Protein AF-A0A7S4STF7-F1 (afdb_monomer_lite)

InterPro domains:
  IPR000509 Large ribosomal subunit protein eL36 [PF01158] (46-119)
  IPR000509 Large ribosomal subunit protein eL36 [PS01190] (93-103)
  IPR000509 Large ribosomal subunit protein eL36 [PTHR10114] (26-119)
  IPR038097 Large ribosomal subunit protein eL36 domain superfamily [G3DSA:1.10.10.1760] (23-119)

Radius of gyration: 32.72 Å; chains: 1; bounding box: 80×78×59 Å

Sequence (119 aa):
LKPFWLRRCPAHGPPVVPSRWRRRRSSAEMVVGKMPKAKAPKPESTGLAAGLNKGFIVTRRELPTKPSHRKGKLSARTKLIREVVREVAGFAPYERRMIELLKIGSAATFKRALKLAKK

Organism: NCBI:txid311494

pLDDT: mean 74.7, std 19.87, range [35.38, 96.06]

Structure (mmCIF, N/CA/C/O backbone):
data_AF-A0A7S4STF7-F1
#
_entry.id   AF-A0A7S4STF7-F1
#
loop_
_atom_site.group_PDB
_atom_site.id
_atom_site.type_symbol
_atom_site.label_atom_id
_atom_site.label_alt_id
_atom_site.label_comp_id
_atom_site.label_asym_id
_atom_site.label_entity_id
_atom_site.label_seq_id
_atom_site.pdbx_PDB_ins_code
_atom_site.Cartn_x
_atom_site.Cartn_y
_atom_site.Cartn_z
_atom_site.occupancy
_atom_site.B_iso_or_equiv
_atom_site.auth_seq_id
_atom_site.auth_comp_id
_atom_site.auth_asym_id
_atom_site.auth_atom_id
_atom_site.pdbx_PDB_model_num
ATOM 1 N N . LEU A 1 1 ? -60.073 -58.073 41.178 1.00 43.62 1 LEU A N 1
ATOM 2 C CA . LEU A 1 1 ? -59.409 -59.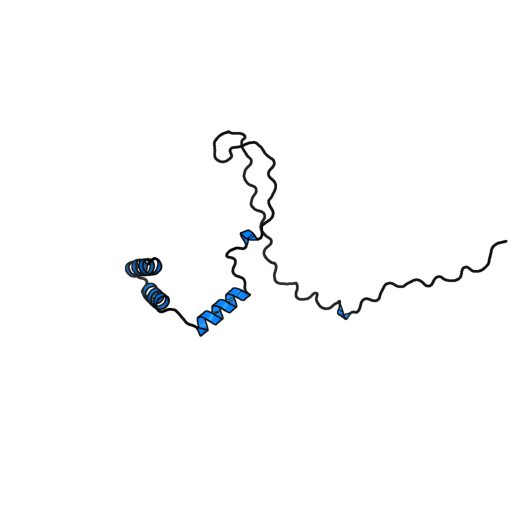034 40.267 1.00 43.62 1 LEU A CA 1
ATOM 3 C C . LEU A 1 1 ? -58.465 -58.255 39.345 1.00 43.62 1 LEU A C 1
ATOM 5 O O . LEU A 1 1 ? -58.900 -57.256 38.791 1.00 43.62 1 LEU A O 1
ATOM 9 N N . LYS A 1 2 ? -57.183 -58.638 39.244 1.00 46.53 2 LYS A N 1
ATOM 10 C CA . LYS A 1 2 ? -56.166 -57.974 38.397 1.00 46.53 2 LYS A CA 1
ATOM 11 C C . LYS A 1 2 ? -56.272 -58.477 36.939 1.00 46.53 2 LYS A C 1
ATOM 13 O O . LYS A 1 2 ? -56.285 -59.695 36.777 1.00 46.53 2 LYS A O 1
ATOM 18 N N . PRO A 1 3 ? -56.280 -57.622 35.898 1.00 42.88 3 PRO A N 1
ATOM 19 C CA . PRO A 1 3 ? -56.057 -58.059 34.514 1.00 42.88 3 PRO A CA 1
ATOM 20 C C . PRO A 1 3 ? -54.536 -58.174 34.270 1.00 42.88 3 PRO A C 1
ATOM 22 O O . PRO A 1 3 ? -53.771 -57.307 34.681 1.00 42.88 3 PRO A O 1
ATOM 25 N N . PHE A 1 4 ? -53.993 -59.336 33.894 1.00 45.03 4 PHE A N 1
ATOM 26 C CA . PHE A 1 4 ? -53.925 -59.928 32.546 1.00 45.03 4 PHE A CA 1
ATOM 27 C C . PHE A 1 4 ? -53.274 -58.977 31.521 1.00 45.03 4 PHE A C 1
ATOM 29 O O . PHE A 1 4 ? -53.887 -58.023 31.061 1.00 45.03 4 PHE A O 1
ATOM 36 N N . TRP A 1 5 ? -52.021 -59.291 31.173 1.00 43.66 5 TRP A N 1
ATOM 37 C CA . TRP A 1 5 ? -51.200 -58.714 30.097 1.00 43.66 5 TRP A CA 1
ATOM 38 C C . TRP A 1 5 ? -50.555 -57.342 30.312 1.00 43.66 5 TRP A C 1
ATOM 40 O O . TRP A 1 5 ? -50.770 -56.380 29.581 1.00 43.66 5 TRP A O 1
ATOM 50 N N . LEU A 1 6 ? -49.523 -57.361 31.153 1.00 50.81 6 LEU A N 1
ATOM 51 C CA . LEU A 1 6 ? -48.222 -56.847 30.724 1.00 50.81 6 LEU A CA 1
ATOM 52 C C . LEU A 1 6 ? -47.842 -57.511 29.377 1.00 50.81 6 LEU A C 1
ATOM 54 O O . LEU A 1 6 ? -47.388 -58.655 29.343 1.00 50.81 6 LEU A O 1
ATOM 58 N N . ARG A 1 7 ? -48.038 -56.816 28.252 1.00 43.84 7 ARG A N 1
ATOM 59 C CA . ARG A 1 7 ? -47.413 -57.162 26.966 1.00 43.84 7 ARG A CA 1
ATOM 60 C C . ARG A 1 7 ? -46.954 -55.896 26.239 1.00 43.84 7 ARG A C 1
ATOM 62 O O . ARG A 1 7 ? -47.689 -55.277 25.489 1.00 43.84 7 ARG A O 1
ATOM 69 N N . ARG A 1 8 ? -45.669 -55.601 26.452 1.00 43.03 8 ARG A N 1
ATOM 70 C CA . ARG A 1 8 ? -44.697 -55.268 25.400 1.00 43.03 8 ARG A CA 1
ATOM 71 C C . ARG A 1 8 ? -45.020 -54.031 24.544 1.00 43.03 8 ARG A C 1
ATOM 73 O O . ARG A 1 8 ? -45.353 -54.146 23.372 1.00 43.03 8 ARG A O 1
ATOM 80 N N . CYS A 1 9 ? -44.766 -52.845 25.097 1.00 42.97 9 CYS A N 1
ATOM 81 C CA . CYS A 1 9 ? -44.413 -51.691 24.270 1.00 42.97 9 CYS A CA 1
ATOM 82 C C . CYS A 1 9 ? -43.103 -52.013 23.522 1.00 42.97 9 CYS A C 1
ATOM 84 O O . CYS A 1 9 ? -42.105 -52.321 24.184 1.00 42.97 9 CYS A O 1
ATOM 86 N N . PRO A 1 10 ? -43.057 -51.981 22.180 1.00 45.94 10 PRO A N 1
ATOM 87 C CA . PRO A 1 10 ? -41.794 -52.048 21.468 1.00 45.94 10 PRO A CA 1
ATOM 88 C C . PRO A 1 10 ? -41.038 -50.743 21.721 1.00 45.94 10 PRO A C 1
ATOM 90 O O . PRO A 1 10 ? -41.508 -49.652 21.405 1.00 45.94 10 PRO A O 1
ATOM 93 N N . ALA A 1 11 ? -39.867 -50.870 22.339 1.00 50.00 11 ALA A N 1
ATOM 94 C CA . ALA A 1 11 ? -38.913 -49.789 22.482 1.00 50.00 11 ALA A CA 1
ATOM 95 C C . ALA A 1 11 ? -38.609 -49.194 21.098 1.00 50.00 11 ALA A C 1
ATOM 97 O O . ALA A 1 11 ? -38.078 -49.878 20.221 1.00 50.00 11 ALA A O 1
ATOM 98 N N . HIS A 1 12 ? -38.936 -47.918 20.906 1.00 51.97 12 HIS A N 1
ATOM 99 C CA . HIS A 1 12 ? -38.384 -47.131 19.814 1.00 51.97 12 HIS A CA 1
ATOM 100 C C . HIS A 1 12 ? -36.866 -47.058 20.019 1.00 51.97 12 HIS A C 1
ATOM 102 O O . HIS A 1 12 ? -36.383 -46.378 20.924 1.00 51.97 12 HIS A O 1
ATOM 108 N N . GLY A 1 13 ? -36.113 -47.814 19.220 1.00 53.94 13 GLY A N 1
ATOM 109 C CA . GLY A 1 13 ? -34.658 -47.709 19.173 1.00 53.94 13 GLY A CA 1
ATOM 110 C C . GLY A 1 13 ? -34.220 -46.317 18.693 1.00 53.94 13 GLY A C 1
ATOM 111 O O . GLY A 1 13 ? -34.963 -45.661 17.957 1.00 53.94 13 GLY A O 1
ATOM 112 N N . PRO A 1 14 ? -33.028 -45.839 19.094 1.00 58.94 14 PRO A N 1
ATOM 113 C CA . PRO A 1 14 ? -32.507 -44.561 18.621 1.00 58.94 14 PRO A CA 1
ATOM 114 C C . PRO A 1 14 ? -32.297 -44.597 17.096 1.00 58.94 14 PRO A C 1
ATOM 116 O O . PRO A 1 14 ? -31.912 -45.639 16.556 1.00 58.94 14 PRO A O 1
ATOM 119 N N . PRO A 1 15 ? -32.522 -43.480 16.379 1.00 56.47 15 PRO A N 1
ATOM 120 C CA . PRO A 1 15 ? -32.377 -43.449 14.931 1.00 56.47 15 PRO A CA 1
ATOM 121 C C . PRO A 1 15 ? -30.934 -43.771 14.521 1.00 56.47 15 PRO A C 1
ATOM 123 O O . PRO A 1 15 ? -29.975 -43.146 14.981 1.00 56.47 15 PRO A O 1
ATOM 126 N N . VAL A 1 16 ? -30.782 -44.744 13.622 1.00 60.88 16 VAL A N 1
ATOM 127 C CA . VAL A 1 16 ? -29.500 -45.102 13.008 1.00 60.88 16 VAL A CA 1
ATOM 128 C C . VAL A 1 16 ? -29.091 -43.971 12.064 1.00 60.88 16 VAL A C 1
ATOM 130 O O . VAL A 1 16 ? -29.643 -43.803 10.979 1.00 60.88 16 VAL A O 1
ATOM 133 N N . VAL A 1 17 ? -28.128 -43.158 12.497 1.00 56.28 17 VAL A N 1
ATOM 134 C CA . VAL A 1 17 ? -27.582 -42.052 11.700 1.00 56.28 17 VAL A CA 1
ATOM 135 C C . VAL A 1 17 ? -26.743 -42.630 10.547 1.00 56.28 17 VAL A C 1
ATOM 137 O O . VAL A 1 17 ? -25.824 -43.410 10.816 1.00 56.28 17 VAL A O 1
ATOM 140 N N . PRO A 1 18 ? -26.980 -42.258 9.273 1.00 46.06 18 PRO A N 1
ATOM 141 C CA . PRO A 1 18 ? -26.192 -42.765 8.154 1.00 46.06 18 PRO A CA 1
ATOM 142 C C . PRO A 1 18 ? -24.705 -42.423 8.315 1.00 46.06 18 PRO A C 1
ATOM 144 O O . PRO A 1 18 ? -24.333 -41.260 8.491 1.00 46.06 18 PRO A O 1
ATOM 147 N N . SER A 1 19 ? -23.829 -43.420 8.166 1.00 49.84 19 SER A N 1
ATOM 148 C CA . SER A 1 19 ? -22.361 -43.280 8.206 1.00 49.84 19 SER A CA 1
ATOM 149 C C . SER A 1 19 ? -21.802 -42.282 7.175 1.00 49.84 19 SER A C 1
ATOM 151 O O . SER A 1 19 ? -20.673 -41.810 7.312 1.00 49.84 19 SER A O 1
ATOM 153 N N . ARG A 1 20 ? -22.618 -41.859 6.200 1.00 48.84 20 ARG A N 1
ATOM 154 C CA . ARG A 1 20 ? -22.319 -40.783 5.242 1.00 48.84 20 ARG A CA 1
ATOM 155 C C . ARG A 1 20 ? -22.191 -39.393 5.882 1.00 48.84 20 ARG A C 1
ATOM 157 O O . ARG A 1 20 ? -21.530 -38.527 5.318 1.00 48.84 20 ARG A O 1
ATOM 164 N N . TRP A 1 21 ? -22.739 -39.186 7.079 1.00 44.62 21 TRP A N 1
ATOM 165 C CA . TRP A 1 21 ? -22.559 -37.951 7.856 1.00 44.62 21 TRP A CA 1
ATOM 166 C C . TRP A 1 21 ? -21.314 -37.974 8.760 1.00 44.62 21 TRP A C 1
ATOM 168 O O . TRP A 1 21 ? -20.983 -36.981 9.405 1.00 44.62 21 TRP A O 1
ATOM 178 N N . ARG A 1 22 ? -20.555 -39.079 8.751 1.00 49.34 22 ARG A N 1
ATOM 179 C CA . ARG A 1 22 ? -19.301 -39.266 9.501 1.00 49.34 22 ARG A CA 1
ATOM 180 C C . ARG A 1 22 ? -18.056 -39.110 8.615 1.00 49.34 22 ARG A C 1
ATOM 182 O O . ARG A 1 22 ? -17.017 -39.700 8.887 1.00 49.34 22 ARG A O 1
ATOM 189 N N . ARG A 1 23 ? -18.126 -38.321 7.537 1.00 50.34 23 ARG A N 1
ATOM 190 C CA . ARG A 1 23 ? -16.937 -37.982 6.732 1.00 50.34 23 ARG A CA 1
ATOM 191 C C . ARG A 1 23 ? -17.039 -36.608 6.066 1.00 50.34 23 ARG A C 1
ATOM 193 O O . ARG A 1 23 ? -16.949 -36.465 4.856 1.00 50.34 23 ARG A O 1
ATOM 200 N N . ARG A 1 24 ? -17.187 -35.568 6.888 1.00 45.06 24 ARG A N 1
ATOM 201 C CA . ARG A 1 24 ? -16.707 -34.214 6.547 1.00 45.06 24 ARG A CA 1
ATOM 202 C C . ARG A 1 24 ? -16.220 -33.464 7.786 1.00 45.06 24 ARG A C 1
ATOM 204 O O . ARG A 1 24 ? -16.469 -32.281 7.964 1.00 45.06 24 ARG A O 1
ATOM 211 N N . ARG A 1 25 ? -15.521 -34.195 8.658 1.00 47.34 25 ARG A N 1
ATOM 212 C CA . ARG A 1 25 ? -14.785 -33.672 9.819 1.00 47.34 25 ARG A CA 1
ATOM 213 C C . ARG A 1 25 ? -13.271 -33.876 9.634 1.00 47.34 25 ARG A C 1
ATOM 215 O O . ARG A 1 25 ? -12.582 -34.230 10.571 1.00 47.34 25 ARG A O 1
ATOM 222 N N . SER A 1 26 ? -12.780 -33.669 8.411 1.00 40.34 26 SER A N 1
ATOM 223 C CA . SER A 1 26 ? -11.345 -33.597 8.077 1.00 40.34 26 SER A CA 1
ATOM 224 C C . SER A 1 26 ? -11.144 -32.615 6.925 1.00 40.34 26 SER A C 1
ATOM 226 O O . SER A 1 26 ? -10.733 -32.981 5.837 1.00 40.34 26 SER A O 1
ATOM 228 N N . SER A 1 27 ? -11.586 -31.376 7.127 1.00 38.28 27 SER A N 1
ATOM 229 C CA . SER A 1 27 ? -11.070 -30.193 6.415 1.00 38.28 27 SER A CA 1
ATOM 230 C C . SER A 1 27 ? -11.519 -28.900 7.113 1.00 38.28 27 SER A C 1
ATOM 232 O O . SER A 1 27 ? -11.642 -27.852 6.490 1.00 38.28 27 SER A O 1
ATOM 234 N N . ALA A 1 28 ? -11.861 -28.994 8.403 1.00 35.38 28 ALA A N 1
ATOM 235 C CA . ALA A 1 28 ? -12.069 -27.845 9.282 1.00 35.38 28 ALA A CA 1
ATOM 236 C C . ALA A 1 28 ? -10.799 -27.539 10.098 1.00 35.38 28 ALA A C 1
ATOM 238 O O . ALA A 1 28 ? -10.748 -26.545 10.816 1.00 35.38 28 ALA A O 1
ATOM 239 N N . GLU A 1 29 ? -9.763 -28.372 9.960 1.00 38.44 29 GLU A N 1
ATOM 240 C CA . GLU A 1 29 ? -8.413 -28.050 10.395 1.00 38.44 29 GLU A CA 1
ATOM 241 C C . GLU A 1 29 ? -7.723 -27.253 9.286 1.00 38.44 29 GLU A C 1
ATOM 243 O O . GLU A 1 29 ? -7.763 -27.632 8.119 1.00 38.44 29 GLU A O 1
ATOM 248 N N . MET A 1 30 ? -7.103 -26.140 9.677 1.00 35.97 30 MET A N 1
ATOM 249 C CA . MET A 1 30 ? -6.358 -25.191 8.840 1.00 35.97 30 MET A CA 1
ATOM 250 C C . MET A 1 30 ? -7.166 -24.143 8.063 1.00 35.97 30 MET A C 1
ATOM 252 O O . MET A 1 30 ? -6.944 -23.929 6.883 1.00 35.97 30 MET A O 1
ATOM 256 N N . VAL A 1 31 ? -7.983 -23.356 8.765 1.00 42.66 31 VAL A N 1
ATOM 257 C CA . VAL A 1 31 ? -7.728 -21.903 8.851 1.00 42.66 31 VAL A CA 1
ATOM 258 C C . VAL A 1 31 ? -8.180 -21.475 10.243 1.00 42.66 31 VAL A C 1
ATOM 260 O O . VAL A 1 31 ? -9.333 -21.096 10.442 1.00 42.66 31 VAL A O 1
ATOM 263 N N . VAL A 1 32 ? -7.273 -21.517 11.225 1.00 41.16 32 VAL A N 1
ATOM 264 C CA . VAL A 1 32 ? -7.445 -20.734 12.455 1.00 41.16 32 VAL A CA 1
ATOM 265 C C . VAL A 1 32 ? -7.412 -19.274 12.015 1.00 41.16 32 VAL A C 1
ATOM 267 O O . VAL A 1 32 ? -6.365 -18.635 11.904 1.00 41.16 32 VAL A O 1
ATOM 270 N N . GLY A 1 33 ? -8.583 -18.758 11.649 1.00 43.09 33 GLY A N 1
ATOM 271 C CA . GLY A 1 33 ? -8.801 -17.349 11.426 1.00 43.09 33 GLY A CA 1
ATOM 272 C C . GLY A 1 33 ? -8.488 -16.672 12.742 1.00 43.09 33 GLY A C 1
ATOM 273 O O . GLY A 1 33 ? -9.304 -16.733 13.652 1.00 43.09 33 GLY A O 1
ATOM 274 N N . LYS A 1 34 ? -7.276 -16.108 12.832 1.00 46.50 34 LYS A N 1
ATOM 275 C CA . LYS A 1 34 ? -6.744 -15.318 13.946 1.00 46.50 34 LYS A CA 1
ATOM 276 C C . LYS A 1 34 ? -7.904 -14.674 14.699 1.00 46.50 34 LYS A C 1
ATOM 278 O O . LYS A 1 34 ? -8.537 -13.763 14.153 1.00 46.50 34 LYS A O 1
ATOM 283 N N . MET A 1 35 ? -8.223 -15.225 15.877 1.00 42.81 35 MET A N 1
ATOM 284 C CA . MET A 1 35 ? -9.307 -14.713 16.708 1.00 42.81 35 MET A CA 1
ATOM 285 C C . MET A 1 35 ? -9.096 -13.206 16.835 1.00 42.81 35 MET A C 1
ATOM 287 O O . MET A 1 35 ? -7.947 -12.764 16.983 1.00 42.81 35 MET A O 1
ATOM 291 N N . PRO A 1 36 ? -10.154 -12.400 16.686 1.00 57.22 36 PRO A N 1
ATOM 292 C CA . PRO A 1 36 ? -10.020 -10.977 16.895 1.00 57.22 36 PRO A CA 1
ATOM 293 C C . PRO A 1 36 ? -9.439 -10.754 18.290 1.00 57.22 36 PRO A C 1
ATOM 295 O O . PRO A 1 36 ? -10.082 -11.090 19.281 1.00 57.22 36 PRO A O 1
ATOM 298 N N . LYS A 1 37 ? -8.206 -10.236 18.370 1.00 53.50 37 LYS A N 1
ATOM 299 C CA . LYS A 1 37 ? -7.630 -9.847 19.656 1.00 53.50 37 LYS A CA 1
ATOM 300 C C . LYS A 1 37 ? -8.589 -8.841 20.284 1.00 53.50 37 LYS A C 1
ATOM 302 O O . LYS A 1 37 ? -8.897 -7.825 19.650 1.00 53.50 37 LYS A O 1
ATOM 307 N N . ALA A 1 38 ? -9.066 -9.140 21.492 1.00 57.06 38 ALA A N 1
ATOM 308 C CA . ALA A 1 38 ? -9.730 -8.150 22.322 1.00 57.06 38 ALA A CA 1
ATOM 309 C C . ALA A 1 38 ? -8.816 -6.917 22.375 1.00 57.06 38 ALA A C 1
ATOM 311 O O . ALA A 1 38 ? -7.593 -7.040 22.504 1.00 57.06 38 ALA A O 1
ATOM 312 N N . LYS A 1 39 ? -9.382 -5.729 22.142 1.00 62.97 39 LYS A N 1
ATOM 313 C CA . LYS A 1 39 ? -8.613 -4.488 22.287 1.00 62.97 39 LYS A CA 1
ATOM 314 C C . LYS A 1 39 ? -8.077 -4.447 23.717 1.00 62.97 39 LYS A C 1
ATOM 316 O O . LYS A 1 39 ? -8.846 -4.718 24.632 1.00 62.97 39 LYS A O 1
ATOM 321 N N . ALA A 1 40 ? -6.801 -4.089 23.882 1.00 67.94 40 ALA A N 1
ATOM 322 C CA . ALA A 1 40 ? -6.216 -3.876 25.202 1.00 67.94 40 ALA A CA 1
ATOM 323 C C . ALA A 1 40 ? -7.141 -2.973 26.043 1.00 67.94 40 ALA A C 1
ATOM 325 O O . ALA A 1 40 ? -7.702 -2.015 25.482 1.00 67.94 40 ALA A O 1
ATOM 326 N N . PRO A 1 41 ? -7.339 -3.282 27.339 1.00 70.56 41 PRO A N 1
ATOM 327 C CA . PRO A 1 41 ? -8.204 -2.487 28.193 1.00 70.56 41 PRO A CA 1
ATOM 328 C C . PRO A 1 41 ? -7.683 -1.050 28.199 1.00 70.56 41 PRO A C 1
ATOM 330 O O . PRO A 1 41 ? -6.497 -0.795 28.398 1.00 70.56 41 PRO A O 1
ATOM 333 N N . LYS A 1 42 ? -8.561 -0.097 27.877 1.00 72.56 42 LYS A N 1
ATOM 334 C CA . LYS A 1 42 ? -8.204 1.325 27.931 1.00 72.56 42 LYS A CA 1
ATOM 335 C C . LYS A 1 42 ? -8.003 1.712 29.402 1.00 72.56 42 LYS A C 1
ATOM 337 O O . LYS A 1 42 ? -8.873 1.337 30.188 1.00 72.56 42 LYS A O 1
ATOM 342 N N . PRO A 1 43 ? -6.976 2.513 29.744 1.00 79.25 43 PRO A N 1
ATOM 343 C CA . PRO A 1 43 ? -6.689 2.903 31.129 1.00 79.25 43 PRO A CA 1
ATOM 344 C C . PRO A 1 43 ? -7.903 3.566 31.780 1.00 79.25 43 PRO A C 1
ATOM 346 O O . PRO A 1 43 ? -8.591 4.351 31.124 1.00 79.25 43 PRO A O 1
ATOM 349 N N . GLU A 1 44 ? -8.192 3.232 33.032 1.00 80.69 44 GLU A N 1
ATOM 350 C CA . GLU A 1 44 ? -9.302 3.769 33.818 1.00 80.69 44 GLU A CA 1
ATOM 351 C C . GLU A 1 44 ? -9.348 5.306 33.810 1.00 80.69 44 GLU A C 1
ATOM 353 O O . GLU A 1 44 ? -8.335 5.997 33.691 1.00 80.69 44 GLU A O 1
ATOM 358 N N . SER A 1 45 ? -10.565 5.854 33.865 1.00 82.25 45 SER A N 1
ATOM 359 C CA . SER A 1 45 ? -10.758 7.305 33.943 1.00 82.25 45 SER A CA 1
ATOM 360 C C . SER A 1 45 ? -10.371 7.806 35.334 1.00 82.25 45 SER A C 1
ATOM 362 O O . SER A 1 45 ? -10.756 7.192 36.319 1.00 82.25 45 SER A O 1
ATOM 364 N N . THR A 1 46 ? -9.658 8.930 35.420 1.00 82.12 46 THR A N 1
ATOM 365 C CA . THR A 1 46 ? -9.123 9.487 36.678 1.00 82.12 46 THR A CA 1
ATOM 366 C C . THR A 1 46 ? -10.094 10.408 37.424 1.00 82.12 46 THR A C 1
ATOM 368 O O . THR A 1 46 ? -9.721 10.995 38.433 1.00 82.12 46 THR A O 1
ATOM 371 N N . GLY A 1 47 ? -11.329 10.588 36.940 1.00 83.25 47 GLY A N 1
ATOM 372 C CA . GLY A 1 47 ? -12.321 11.472 37.571 1.00 83.25 47 GLY A CA 1
ATOM 373 C C . GLY A 1 47 ? -12.068 12.970 37.359 1.00 83.25 47 GLY A C 1
ATOM 374 O O . GLY A 1 47 ? -12.848 13.794 37.823 1.00 83.25 47 GLY A O 1
ATOM 375 N N . LEU A 1 48 ? -11.002 13.339 36.642 1.00 85.06 48 LEU A N 1
ATOM 376 C CA . LEU A 1 48 ? -10.626 14.731 36.385 1.00 85.06 48 LEU A CA 1
ATOM 377 C C . LEU A 1 48 ? -11.417 15.326 35.209 1.00 85.06 48 LEU A C 1
ATOM 379 O O . LEU A 1 48 ? -11.714 14.630 34.234 1.00 85.06 48 LEU A O 1
ATOM 383 N N . ALA A 1 49 ? -11.699 16.633 35.260 1.00 77.94 49 ALA A N 1
ATOM 384 C CA . ALA A 1 49 ? -12.382 17.361 34.183 1.00 77.94 49 ALA A CA 1
ATOM 385 C C . ALA A 1 49 ? -11.508 17.541 32.920 1.00 77.94 49 ALA A C 1
ATOM 387 O O . ALA A 1 49 ? -12.018 17.557 31.799 1.00 77.94 49 ALA A O 1
ATOM 388 N N . ALA A 1 50 ? -10.181 17.620 33.076 1.00 85.19 50 ALA A N 1
ATOM 389 C CA . ALA A 1 50 ? -9.209 17.765 31.990 1.00 85.19 50 ALA A CA 1
ATOM 390 C C . ALA A 1 50 ? -7.997 16.826 32.186 1.00 85.19 50 ALA A C 1
ATOM 392 O O . ALA A 1 50 ? -7.692 16.437 33.309 1.00 85.19 50 ALA A O 1
ATOM 393 N N . GLY A 1 51 ? -7.330 16.425 31.093 1.00 87.62 51 GLY A N 1
ATOM 394 C CA . GLY A 1 51 ? -6.234 15.436 31.084 1.00 87.62 51 GLY A CA 1
ATOM 395 C C . GLY A 1 51 ? -6.415 14.299 30.061 1.00 87.62 51 GLY A C 1
ATOM 396 O O . GLY A 1 51 ? -7.436 14.230 29.376 1.00 87.62 51 GLY A O 1
ATOM 397 N N . LEU A 1 52 ? -5.424 13.404 29.940 1.00 84.56 52 LEU A N 1
ATOM 398 C CA . LEU A 1 52 ? -5.442 12.282 28.979 1.00 84.56 52 LEU A CA 1
ATOM 399 C C . LEU A 1 52 ? -6.493 11.206 29.317 1.00 84.56 52 LEU A C 1
ATOM 401 O O . LEU A 1 52 ? -7.197 10.744 28.423 1.00 84.56 52 LEU A O 1
ATOM 405 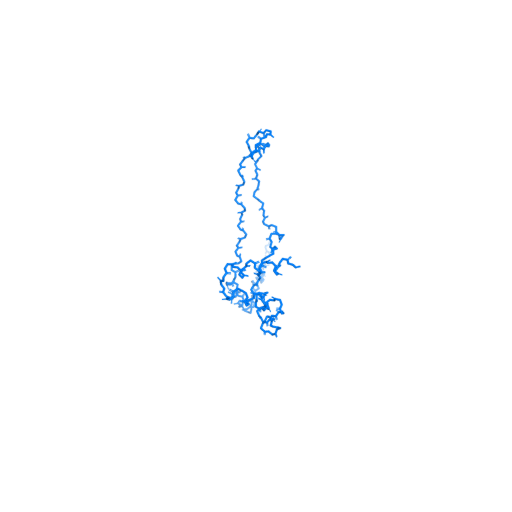N N . ASN A 1 53 ? -6.648 10.860 30.599 1.00 84.12 53 ASN A N 1
ATOM 406 C CA . ASN A 1 53 ? -7.633 9.884 31.096 1.00 84.12 53 ASN A CA 1
ATOM 407 C C . ASN A 1 53 ? -8.807 10.561 31.820 1.00 84.12 53 ASN A C 1
ATOM 409 O O . ASN A 1 53 ? -9.365 10.026 32.775 1.00 84.12 53 ASN A O 1
ATOM 413 N N . LYS A 1 54 ? -9.177 11.762 31.370 1.00 84.81 54 LYS A N 1
ATOM 414 C CA . LYS A 1 54 ? -10.267 12.548 31.953 1.00 84.81 54 LYS A CA 1
ATOM 415 C C . LYS A 1 54 ? -11.634 11.869 31.827 1.00 84.81 54 LYS A C 1
ATOM 417 O O . LYS A 1 54 ? -11.835 10.945 31.032 1.00 84.81 54 LYS A O 1
ATOM 422 N N . GLY A 1 55 ? -12.587 12.385 32.590 1.00 88.00 55 GLY A N 1
ATOM 423 C CA . GLY A 1 55 ? -13.971 11.928 32.620 1.00 88.00 55 GLY A CA 1
ATOM 424 C C . GLY A 1 55 ? -14.300 11.108 33.862 1.00 88.00 55 GLY A C 1
ATOM 425 O O . GLY A 1 55 ? -13.444 10.826 34.698 1.00 88.00 55 GLY A O 1
ATOM 426 N N . PHE A 1 56 ? -15.569 10.734 33.968 1.00 86.94 56 PHE A N 1
ATOM 427 C CA . PHE A 1 56 ? -16.105 10.012 35.115 1.00 86.94 56 PHE A CA 1
ATOM 428 C C . PHE A 1 56 ? -15.542 8.586 35.213 1.00 86.94 56 PHE A C 1
ATOM 430 O O . PHE A 1 56 ? -15.326 7.921 34.195 1.00 86.94 56 PHE A O 1
ATOM 437 N N . ILE A 1 57 ? -15.306 8.118 36.441 1.00 86.94 57 ILE A N 1
ATOM 438 C CA . ILE A 1 57 ? -14.807 6.768 36.719 1.00 86.94 57 ILE A CA 1
ATOM 439 C C . ILE A 1 57 ? -15.926 5.773 36.374 1.00 86.94 57 ILE A C 1
ATOM 441 O O . ILE A 1 57 ? -16.895 5.624 37.111 1.00 86.94 57 ILE A O 1
ATOM 445 N N . VAL A 1 58 ? -15.812 5.113 35.219 1.00 86.12 58 VAL A N 1
ATOM 446 C CA . VAL A 1 58 ? -16.787 4.128 34.718 1.00 86.12 58 VAL A CA 1
ATOM 447 C C . VAL A 1 58 ? -16.110 2.774 34.532 1.00 86.12 58 VAL A C 1
ATOM 449 O O . VAL A 1 58 ? -15.006 2.700 33.987 1.00 86.12 58 VAL A O 1
ATOM 452 N N . THR A 1 59 ? -16.804 1.690 34.887 1.00 85.88 59 THR A N 1
ATOM 453 C CA . THR A 1 59 ? -16.404 0.315 34.556 1.00 85.88 59 THR A CA 1
ATOM 454 C C . THR A 1 59 ? -16.565 0.065 33.052 1.00 85.88 59 THR A C 1
ATOM 456 O O . THR A 1 59 ? -17.657 -0.151 32.520 1.00 85.88 59 THR A O 1
ATOM 459 N N . ARG A 1 60 ? -15.459 0.154 32.307 1.00 83.25 60 ARG A N 1
ATOM 460 C CA . ARG A 1 60 ? -15.474 0.007 30.844 1.00 83.25 60 ARG A CA 1
ATOM 461 C C . ARG A 1 60 ? -15.570 -1.465 30.440 1.00 83.25 60 ARG A C 1
ATOM 463 O O . ARG A 1 60 ? -14.793 -2.291 30.901 1.00 83.25 60 ARG A O 1
ATOM 470 N N . ARG A 1 61 ? -16.491 -1.773 29.523 1.00 83.62 61 ARG A N 1
ATOM 471 C CA . ARG A 1 61 ? -16.674 -3.116 28.945 1.00 83.62 61 ARG A CA 1
ATOM 472 C C . ARG A 1 61 ? -15.724 -3.350 27.772 1.00 83.62 61 ARG A C 1
ATOM 474 O O . ARG A 1 61 ? -15.471 -2.437 26.981 1.00 83.62 61 ARG A O 1
ATOM 481 N N . GLU A 1 62 ? -15.269 -4.586 27.609 1.00 80.69 62 GLU A N 1
ATOM 482 C CA . GLU A 1 62 ? -14.544 -4.994 26.409 1.00 80.69 62 GLU A CA 1
ATOM 483 C C . GLU A 1 62 ? -15.488 -5.006 25.202 1.00 80.69 62 GLU A C 1
ATOM 485 O O . GLU A 1 62 ? -16.550 -5.630 25.211 1.00 80.69 62 GLU A O 1
ATOM 490 N N . LEU A 1 63 ? -15.123 -4.265 24.154 1.00 82.38 63 LEU A N 1
ATOM 491 C CA . LEU A 1 63 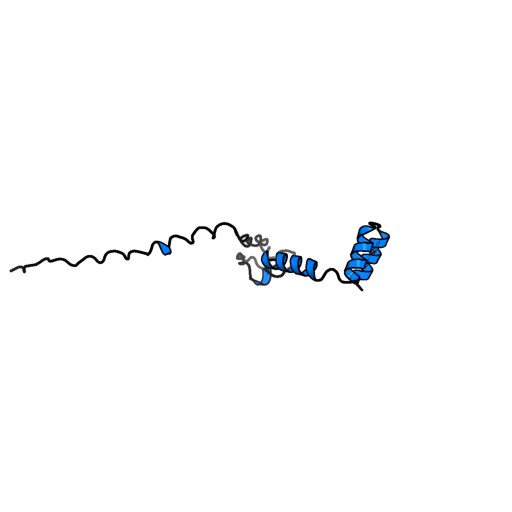? -15.935 -4.179 22.944 1.00 82.38 63 LEU A CA 1
ATOM 492 C C . LEU A 1 63 ? -15.590 -5.335 21.995 1.00 82.38 63 LEU A C 1
ATOM 494 O O . LEU A 1 63 ? -14.411 -5.497 21.656 1.00 82.38 63 LEU A O 1
ATOM 498 N N . PRO A 1 64 ? -16.589 -6.076 21.476 1.00 81.56 64 PRO A N 1
ATOM 499 C CA . PRO A 1 64 ? -16.347 -7.100 20.471 1.00 81.56 64 PRO A CA 1
ATOM 500 C C . PRO A 1 64 ? -15.878 -6.463 19.161 1.00 81.56 64 PRO A C 1
ATOM 502 O O . PRO A 1 64 ? -16.207 -5.317 18.826 1.00 81.56 64 PRO A O 1
ATOM 505 N N . THR A 1 65 ? -15.115 -7.213 18.370 1.00 83.62 65 THR A N 1
ATOM 506 C CA . THR A 1 65 ? -14.634 -6.695 17.089 1.00 83.62 65 THR A CA 1
ATOM 507 C C . TH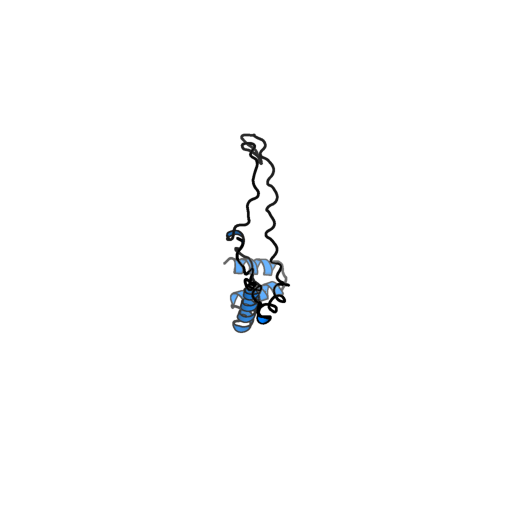R A 1 65 ? -15.751 -6.585 16.070 1.00 83.62 65 THR A C 1
ATOM 509 O O . THR A 1 65 ? -16.339 -7.577 15.642 1.00 83.62 65 THR A O 1
ATOM 512 N N . LYS A 1 66 ? -15.973 -5.356 15.620 1.00 86.56 66 LYS A N 1
ATOM 513 C CA . LYS A 1 66 ? -16.919 -5.011 14.565 1.00 86.56 66 LYS A CA 1
ATOM 514 C C . LYS A 1 66 ? -16.414 -5.463 13.183 1.00 86.56 66 LYS A C 1
ATOM 516 O O . LYS A 1 66 ? -15.213 -5.357 12.916 1.00 86.56 66 LYS A O 1
ATOM 521 N N . PRO A 1 67 ? -17.305 -5.872 12.261 1.00 86.00 67 PRO A N 1
ATOM 522 C CA . PRO A 1 67 ? -16.947 -6.162 10.869 1.00 86.00 67 PRO A CA 1
ATOM 523 C C . PRO A 1 67 ? -16.256 -4.997 10.143 1.00 86.00 67 PRO A C 1
ATOM 525 O O . PRO A 1 67 ? -15.405 -5.240 9.292 1.00 86.00 67 PRO A O 1
ATOM 528 N N . SER A 1 68 ? -16.536 -3.743 10.521 1.00 87.50 68 SER A N 1
ATOM 529 C CA . SER A 1 68 ? -15.871 -2.551 9.969 1.00 87.50 68 SER A CA 1
ATOM 530 C C . SER A 1 68 ? -14.350 -2.547 10.171 1.00 87.50 68 SER A C 1
ATOM 532 O O . SER A 1 68 ? -13.622 -2.005 9.341 1.00 87.50 68 SER A O 1
ATOM 534 N N . HIS A 1 69 ? -13.841 -3.223 11.209 1.00 84.62 69 HIS A N 1
ATOM 535 C CA . HIS A 1 69 ? -12.402 -3.391 11.435 1.00 84.62 69 HIS A CA 1
ATOM 536 C C . HIS A 1 69 ? -11.725 -4.334 10.430 1.00 84.62 69 HIS A C 1
ATOM 538 O O . HIS A 1 69 ? -10.501 -4.412 10.407 1.00 84.62 69 HIS A O 1
ATOM 544 N N . ARG A 1 70 ? -12.484 -5.059 9.594 1.00 83.94 70 ARG A N 1
ATOM 545 C CA . ARG A 1 70 ? -11.928 -5.963 8.572 1.00 83.94 70 ARG A CA 1
ATOM 546 C C . ARG A 1 70 ? -11.534 -5.242 7.273 1.00 83.94 70 ARG A C 1
ATOM 548 O O . ARG A 1 70 ? -10.996 -5.889 6.373 1.00 83.94 70 ARG A O 1
ATOM 555 N N . LYS A 1 71 ? -11.778 -3.929 7.157 1.00 88.81 71 LYS A N 1
ATOM 556 C CA . LYS A 1 71 ? -11.403 -3.126 5.980 1.00 88.81 71 LYS A CA 1
ATOM 557 C C . LYS A 1 71 ? -9.880 -3.148 5.780 1.00 88.81 71 LYS A C 1
ATOM 559 O O . LYS A 1 71 ? -9.127 -2.953 6.725 1.00 88.81 71 LYS A O 1
ATOM 564 N N . GLY A 1 72 ? -9.435 -3.399 4.547 1.00 88.12 72 GLY A N 1
ATOM 565 C CA . GLY A 1 72 ? -8.011 -3.443 4.179 1.00 88.12 72 GLY A CA 1
ATOM 566 C C . GLY A 1 72 ? -7.329 -4.808 4.340 1.00 88.12 72 GLY A C 1
ATOM 567 O O . GLY A 1 72 ? -6.179 -4.957 3.934 1.00 88.12 72 GLY A O 1
ATOM 568 N N . LYS A 1 73 ? -8.017 -5.831 4.872 1.00 88.88 73 LYS A N 1
ATOM 569 C CA . LYS A 1 73 ? -7.451 -7.184 4.959 1.00 88.88 73 LYS A CA 1
ATOM 570 C C . LYS A 1 73 ? -7.395 -7.839 3.576 1.00 88.88 73 LYS A C 1
ATOM 572 O O . LYS A 1 73 ? -8.412 -7.966 2.899 1.00 88.88 73 LYS A O 1
ATOM 577 N N . LEU A 1 74 ? -6.216 -8.322 3.192 1.00 90.69 74 LEU A N 1
ATOM 578 C CA . LEU A 1 74 ? -6.042 -9.152 2.001 1.00 90.69 74 LEU A CA 1
ATOM 579 C C . LEU A 1 74 ? -6.427 -10.602 2.321 1.00 90.69 74 LEU A C 1
ATOM 581 O O . LEU A 1 74 ? -5.911 -11.194 3.269 1.00 90.69 74 LEU A O 1
ATOM 585 N N . SER A 1 75 ? -7.354 -11.167 1.546 1.00 91.81 75 SER A N 1
ATOM 586 C CA . SER A 1 75 ? -7.696 -12.592 1.622 1.00 91.81 75 SER A CA 1
ATOM 587 C C . SER A 1 75 ? -6.764 -13.413 0.724 1.00 91.81 75 SER A C 1
ATOM 589 O O . SER A 1 75 ? -6.291 -12.898 -0.290 1.00 91.81 75 SER A O 1
ATOM 591 N N . ALA A 1 76 ? -6.523 -14.686 1.063 1.00 92.69 76 ALA A N 1
ATOM 592 C CA . ALA A 1 76 ? -5.675 -15.574 0.259 1.00 92.69 76 ALA A CA 1
ATOM 593 C C . ALA A 1 76 ? -6.175 -15.672 -1.192 1.00 92.69 76 ALA A C 1
ATOM 595 O O . ALA A 1 76 ? -5.403 -15.497 -2.128 1.00 92.69 76 ALA A O 1
ATOM 596 N N . ARG A 1 77 ? -7.495 -15.805 -1.378 1.00 93.88 77 ARG A N 1
ATOM 597 C CA . ARG A 1 77 ? -8.132 -15.796 -2.702 1.00 93.88 77 ARG A CA 1
ATOM 598 C C . ARG A 1 77 ? -7.866 -14.493 -3.464 1.00 93.88 77 ARG A C 1
ATOM 600 O O . ARG A 1 77 ? -7.498 -14.531 -4.630 1.00 93.88 77 ARG A O 1
ATOM 607 N N . THR A 1 78 ? -8.046 -13.336 -2.822 1.00 93.25 78 THR A N 1
ATOM 608 C CA . THR A 1 78 ? -7.840 -12.033 -3.482 1.00 93.25 78 THR A CA 1
ATOM 609 C C . THR A 1 78 ? -6.371 -11.792 -3.831 1.00 93.25 78 THR A C 1
ATOM 611 O O . THR A 1 78 ? -6.100 -11.123 -4.822 1.00 93.25 78 THR A O 1
ATOM 614 N N . LYS A 1 79 ? -5.428 -12.322 -3.043 1.00 94.38 79 LYS A N 1
ATOM 615 C CA . LYS A 1 79 ? -3.995 -12.259 -3.353 1.00 94.38 79 LYS A CA 1
ATOM 616 C C . LYS A 1 79 ? -3.686 -13.025 -4.645 1.00 94.38 79 LYS A C 1
ATOM 618 O O . LYS A 1 79 ? -3.172 -12.410 -5.569 1.00 94.38 79 LYS A O 1
ATOM 623 N N . LEU A 1 80 ? -4.127 -14.283 -4.735 1.00 95.75 80 LEU A N 1
ATOM 624 C CA . LEU A 1 80 ? -3.928 -15.131 -5.919 1.00 95.75 80 LEU A CA 1
ATOM 625 C C . LEU A 1 80 ? -4.535 -14.511 -7.184 1.00 95.75 80 LEU A C 1
ATOM 627 O O . LEU A 1 80 ? -3.878 -14.426 -8.212 1.00 95.75 80 LEU A O 1
ATOM 631 N N . ILE A 1 81 ? -5.768 -13.996 -7.101 1.00 95.12 81 ILE A N 1
ATOM 632 C CA . ILE A 1 81 ? -6.416 -13.331 -8.246 1.00 95.12 81 ILE A CA 1
ATOM 633 C C . ILE A 1 81 ? -5.604 -12.110 -8.704 1.00 95.12 81 ILE A C 1
ATOM 635 O O . ILE A 1 81 ? -5.435 -11.894 -9.899 1.00 95.12 81 ILE A O 1
ATOM 639 N N . ARG A 1 82 ? -5.093 -11.300 -7.767 1.00 93.94 82 ARG A N 1
ATOM 640 C CA . ARG A 1 82 ? -4.285 -10.117 -8.102 1.00 93.94 82 ARG A CA 1
ATOM 641 C C . ARG A 1 82 ? -2.929 -10.481 -8.704 1.00 93.94 82 ARG A C 1
ATOM 643 O O . ARG A 1 82 ? -2.434 -9.702 -9.508 1.00 93.94 82 ARG A O 1
ATOM 650 N N . GLU A 1 83 ? -2.335 -11.602 -8.309 1.00 94.06 83 GLU A N 1
ATOM 651 C CA . GLU A 1 83 ? -1.087 -12.114 -8.891 1.00 94.06 83 GLU A CA 1
ATOM 652 C C . GLU A 1 83 ? -1.315 -12.547 -10.344 1.00 94.06 83 GLU A C 1
ATOM 654 O O . GLU A 1 83 ? -0.686 -11.983 -11.235 1.00 94.06 83 GLU A O 1
ATOM 659 N N . VAL A 1 84 ? -2.328 -13.384 -10.597 1.00 96.06 84 VAL A N 1
ATOM 660 C CA . VAL A 1 84 ? -2.698 -13.830 -11.956 1.00 96.06 84 VAL A CA 1
ATOM 661 C C . VAL A 1 84 ? -2.997 -12.649 -12.885 1.00 96.06 84 VAL A C 1
ATOM 663 O O . VAL A 1 84 ? -2.510 -12.592 -14.010 1.00 96.06 84 VAL A O 1
ATOM 666 N N . VAL A 1 85 ? -3.771 -11.659 -12.427 1.00 95.38 85 VAL A N 1
ATOM 667 C CA . VAL A 1 85 ? -4.107 -10.490 -13.262 1.00 95.38 85 VAL A CA 1
ATOM 668 C C . VAL A 1 85 ? -2.871 -9.645 -13.587 1.00 95.38 85 VAL A C 1
ATOM 670 O O . VAL A 1 85 ? -2.772 -9.132 -14.698 1.00 95.38 85 VAL A O 1
ATOM 673 N N . ARG A 1 86 ? -1.919 -9.501 -12.655 1.00 94.12 86 ARG A N 1
ATOM 674 C CA . ARG A 1 86 ? -0.670 -8.757 -12.901 1.00 94.12 86 ARG A CA 1
ATOM 675 C C . ARG A 1 86 ? 0.237 -9.459 -13.904 1.00 94.12 86 ARG A C 1
ATOM 677 O O . ARG A 1 86 ? 0.904 -8.777 -14.673 1.00 94.12 86 ARG A O 1
ATOM 684 N N . GLU A 1 87 ? 0.255 -10.787 -13.902 1.00 92.75 87 GLU A N 1
ATOM 685 C CA . GLU A 1 87 ? 1.003 -11.574 -14.885 1.00 92.75 87 GLU A CA 1
ATOM 686 C C . GLU A 1 87 ? 0.412 -11.419 -16.292 1.00 92.75 87 GLU A C 1
ATOM 688 O O . GLU A 1 87 ? 1.155 -11.214 -17.247 1.00 92.75 87 GLU A O 1
ATOM 693 N N . VAL A 1 88 ? -0.920 -11.441 -16.415 1.00 95.81 88 VAL A N 1
ATOM 694 C CA . VAL A 1 88 ? -1.610 -11.353 -17.713 1.00 95.81 88 VAL A CA 1
ATOM 695 C C . VAL A 1 88 ? -1.621 -9.931 -18.282 1.00 95.81 88 VAL A C 1
ATOM 697 O O . VAL A 1 88 ? -1.339 -9.738 -19.461 1.00 95.81 88 VAL A O 1
ATOM 700 N N . ALA A 1 89 ? -1.970 -8.926 -17.475 1.00 91.62 89 ALA A N 1
ATOM 701 C CA . ALA A 1 89 ? -2.119 -7.545 -17.944 1.00 91.62 89 ALA A CA 1
ATOM 702 C C . ALA A 1 89 ? -0.795 -6.758 -17.959 1.00 91.62 89 ALA A C 1
ATOM 704 O O . ALA A 1 89 ? -0.698 -5.723 -18.621 1.00 91.62 89 ALA A O 1
ATOM 705 N N . GLY A 1 90 ? 0.224 -7.228 -17.232 1.00 91.50 90 GLY A N 1
ATOM 706 C CA . GLY A 1 90 ? 1.495 -6.529 -17.074 1.00 91.50 90 GLY A CA 1
ATOM 707 C C . GLY A 1 90 ? 1.378 -5.216 -16.287 1.00 91.50 90 GLY A C 1
ATOM 708 O O . GLY A 1 90 ? 0.438 -4.996 -15.522 1.00 91.50 90 GLY A O 1
ATOM 709 N N . PHE A 1 91 ? 2.374 -4.340 -16.460 1.00 91.75 91 PHE A N 1
ATOM 710 C CA . PHE A 1 91 ? 2.470 -3.049 -15.769 1.00 91.75 91 PHE A CA 1
ATOM 711 C C . PHE A 1 91 ? 2.073 -1.876 -16.668 1.00 91.75 91 PHE A C 1
ATOM 713 O O . PHE A 1 91 ? 2.492 -1.780 -17.830 1.00 91.75 91 PHE A O 1
ATOM 720 N N . ALA A 1 92 ? 1.372 -0.904 -16.086 1.00 91.12 92 ALA A N 1
ATOM 721 C CA . ALA A 1 92 ? 1.088 0.366 -16.738 1.00 91.12 92 ALA A CA 1
ATOM 722 C C . ALA A 1 92 ? 2.396 1.122 -17.068 1.00 91.12 92 ALA A C 1
ATOM 724 O O . ALA A 1 92 ? 3.415 0.945 -16.391 1.00 91.12 92 ALA A O 1
ATOM 725 N N . PRO A 1 93 ? 2.415 2.002 -18.090 1.00 91.69 93 PRO A N 1
ATOM 726 C CA . PRO A 1 93 ? 3.627 2.741 -18.468 1.00 91.69 93 PRO A CA 1
ATOM 727 C C . PRO A 1 93 ? 4.207 3.581 -17.315 1.00 91.69 93 PRO A C 1
ATOM 729 O O . PRO A 1 93 ? 5.425 3.709 -17.193 1.00 91.69 93 PRO A O 1
ATOM 732 N N . TYR A 1 94 ? 3.354 4.102 -16.430 1.00 92.62 94 TYR A N 1
ATOM 733 C CA . TYR A 1 94 ? 3.767 4.868 -15.248 1.00 92.62 94 TYR A CA 1
ATOM 734 C C . TYR A 1 94 ? 4.433 3.977 -14.193 1.00 92.62 94 TYR A C 1
ATOM 736 O O . TYR A 1 94 ? 5.448 4.355 -13.612 1.00 92.62 94 TYR A O 1
ATOM 744 N N . GLU A 1 95 ? 3.901 2.771 -13.990 1.00 88.88 95 GLU A N 1
ATOM 745 C CA . GLU A 1 95 ? 4.449 1.780 -13.060 1.00 88.88 95 GLU A CA 1
ATOM 746 C C . GLU A 1 95 ? 5.808 1.267 -13.550 1.00 88.88 95 GLU A C 1
ATOM 748 O O . GLU A 1 95 ? 6.747 1.172 -12.762 1.00 88.88 95 GLU A O 1
ATOM 753 N N . ARG A 1 96 ? 5.959 1.039 -14.863 1.00 91.38 96 ARG A N 1
ATOM 754 C CA . ARG A 1 96 ? 7.243 0.671 -15.487 1.00 91.38 96 ARG A CA 1
ATOM 755 C C . ARG A 1 96 ? 8.317 1.737 -15.264 1.00 91.38 96 ARG A C 1
ATOM 757 O O . ARG A 1 96 ? 9.387 1.419 -14.749 1.00 91.38 96 ARG A O 1
ATOM 764 N N . ARG A 1 97 ? 7.999 3.010 -15.537 1.00 90.69 97 ARG A N 1
ATOM 765 C CA . ARG A 1 97 ? 8.917 4.139 -15.300 1.00 90.69 97 ARG A CA 1
ATOM 766 C C . ARG A 1 97 ? 9.287 4.286 -13.821 1.00 90.69 97 ARG A C 1
ATOM 768 O O . ARG A 1 97 ? 10.424 4.621 -13.497 1.00 90.69 97 ARG A O 1
ATOM 775 N N . MET A 1 98 ? 8.352 4.031 -12.903 1.00 91.44 98 MET A N 1
ATOM 776 C CA . MET A 1 98 ? 8.663 4.023 -11.470 1.00 91.44 98 MET A CA 1
ATOM 777 C C . MET A 1 98 ? 9.630 2.896 -11.115 1.00 91.44 98 MET A C 1
ATOM 779 O O . MET A 1 98 ? 10.627 3.151 -10.446 1.00 91.44 98 MET A O 1
ATOM 783 N N . ILE A 1 99 ? 9.382 1.676 -11.592 1.00 92.50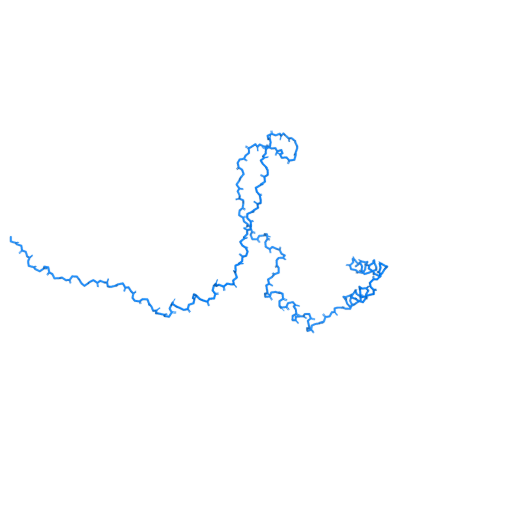 99 ILE A N 1
ATOM 784 C CA . ILE A 1 99 ? 10.259 0.523 -11.357 1.00 92.50 99 ILE A CA 1
ATOM 785 C C . ILE A 1 99 ? 11.677 0.798 -11.884 1.00 92.50 99 ILE A C 1
ATOM 787 O O . ILE A 1 99 ? 12.646 0.494 -11.197 1.00 92.50 99 ILE A O 1
ATOM 791 N N . GLU A 1 100 ? 11.822 1.421 -13.054 1.00 90.94 100 GLU A N 1
ATOM 792 C CA . GLU A 1 100 ? 13.122 1.828 -13.615 1.00 90.94 100 GLU A CA 1
ATOM 793 C C . GLU A 1 100 ? 13.876 2.809 -12.706 1.00 90.94 100 GLU A C 1
ATOM 795 O O . GLU A 1 100 ? 15.049 2.597 -12.398 1.00 90.94 100 GLU A O 1
ATOM 800 N N . LEU A 1 101 ? 13.202 3.852 -12.208 1.00 90.88 101 LEU A N 1
ATOM 801 C CA . LEU A 1 101 ? 13.818 4.828 -11.301 1.00 90.88 101 LEU A CA 1
ATOM 802 C C . LEU A 1 101 ? 14.220 4.219 -9.952 1.00 90.88 101 LEU A C 1
ATOM 804 O O . LEU A 1 101 ? 15.204 4.659 -9.352 1.00 90.88 101 LEU A O 1
ATOM 808 N N . LEU A 1 102 ? 13.462 3.225 -9.481 1.00 90.00 102 LEU A N 1
ATOM 809 C CA . LEU A 1 102 ? 13.746 2.498 -8.244 1.00 90.00 102 LEU A CA 1
ATOM 810 C C . LEU A 1 102 ? 14.899 1.496 -8.419 1.00 90.00 102 LEU A C 1
ATOM 812 O O . LEU A 1 102 ? 15.673 1.315 -7.485 1.00 90.00 102 LEU A O 1
ATOM 816 N N . LYS A 1 103 ? 15.071 0.906 -9.612 1.00 91.12 103 LYS A N 1
ATOM 817 C CA . LYS A 1 103 ? 16.188 -0.005 -9.935 1.00 91.12 103 LYS A CA 1
ATOM 818 C C . LYS A 1 103 ? 17.560 0.673 -9.887 1.00 91.12 103 LYS A C 1
ATOM 820 O O . LYS A 1 103 ? 18.530 0.025 -9.519 1.00 91.12 103 LYS A O 1
ATOM 825 N N . ILE A 1 104 ? 17.646 1.961 -10.235 1.00 90.88 104 ILE A N 1
ATOM 826 C CA . ILE A 1 104 ? 18.909 2.729 -10.215 1.00 90.88 104 ILE A CA 1
ATOM 827 C C . ILE A 1 104 ? 19.433 2.918 -8.780 1.00 90.88 104 ILE A C 1
ATOM 829 O O . ILE A 1 104 ? 20.636 3.028 -8.570 1.00 90.88 104 ILE A O 1
ATOM 833 N N . GLY A 1 105 ? 18.544 2.985 -7.782 1.00 87.25 105 GLY A N 1
ATOM 834 C CA . GLY A 1 105 ? 18.935 3.029 -6.368 1.00 87.25 105 GLY A CA 1
ATOM 835 C C . GLY A 1 105 ? 19.555 4.346 -5.869 1.00 87.25 105 GLY A C 1
ATOM 836 O O . GLY A 1 105 ? 19.988 4.413 -4.723 1.00 87.25 105 GLY A O 1
ATOM 837 N N . SER A 1 106 ? 19.580 5.415 -6.672 1.00 89.69 106 SER A N 1
ATOM 838 C CA . SER A 1 106 ? 20.112 6.726 -6.260 1.00 89.69 106 SER A CA 1
ATOM 839 C C . SER A 1 106 ? 19.084 7.566 -5.484 1.00 89.69 106 SER A C 1
ATOM 841 O O . SER A 1 106 ? 17.909 7.654 -5.846 1.00 89.69 106 SER A O 1
ATOM 843 N N . ALA A 1 107 ? 19.521 8.291 -4.449 1.00 86.50 107 ALA A N 1
ATOM 844 C CA . ALA A 1 107 ? 18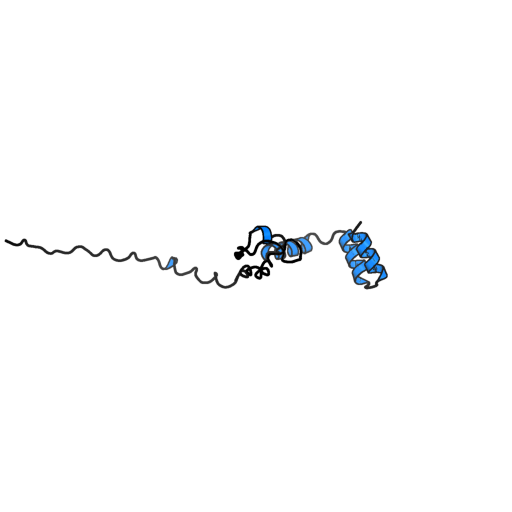.655 9.193 -3.676 1.00 86.50 107 ALA A CA 1
ATOM 845 C C . ALA A 1 107 ? 17.951 10.254 -4.555 1.00 86.50 107 ALA A C 1
ATOM 847 O O . ALA A 1 107 ? 16.785 10.600 -4.330 1.00 86.50 107 ALA A O 1
ATOM 848 N N . ALA A 1 108 ? 18.619 10.727 -5.614 1.00 85.31 108 ALA A N 1
ATOM 849 C CA . ALA A 1 108 ? 18.043 11.682 -6.558 1.00 85.31 108 ALA A CA 1
ATOM 850 C C . ALA A 1 108 ? 16.933 11.059 -7.430 1.00 85.31 108 ALA A C 1
ATOM 852 O O . ALA A 1 108 ? 15.952 11.732 -7.766 1.00 85.31 108 ALA A O 1
ATOM 853 N N . THR A 1 109 ? 17.041 9.776 -7.798 1.00 87.94 109 THR A N 1
ATOM 854 C CA . THR A 1 109 ? 15.999 9.064 -8.560 1.00 87.94 109 THR A CA 1
ATOM 855 C C . THR A 1 109 ? 14.802 8.698 -7.690 1.00 87.94 109 THR A C 1
ATOM 857 O O . THR A 1 109 ? 13.675 8.849 -8.159 1.00 87.94 109 THR A O 1
ATOM 860 N N . PHE A 1 110 ? 14.995 8.354 -6.412 1.00 89.56 110 PHE A N 1
ATOM 861 C CA . PHE A 1 110 ? 13.883 8.128 -5.475 1.00 89.56 110 PHE A CA 1
ATOM 862 C C . PHE A 1 110 ? 13.011 9.376 -5.291 1.00 89.56 110 PHE A C 1
ATOM 864 O O . PHE A 1 110 ? 11.783 9.292 -5.350 1.00 89.56 110 PHE A O 1
ATOM 871 N N . LYS A 1 111 ? 13.618 10.565 -5.156 1.00 90.94 111 LYS A N 1
ATOM 872 C CA . LYS A 1 111 ? 12.865 11.830 -5.082 1.00 90.94 111 LYS A CA 1
ATOM 873 C C . LYS A 1 111 ? 12.027 12.061 -6.343 1.00 90.94 111 LYS A C 1
ATOM 875 O O . LYS A 1 111 ? 10.878 12.489 -6.241 1.00 90.94 111 LYS A O 1
ATOM 880 N N . ARG A 1 112 ? 12.578 11.754 -7.523 1.00 88.44 112 ARG A N 1
ATOM 881 C CA . ARG A 1 112 ? 11.856 11.839 -8.804 1.00 88.44 112 ARG A CA 1
ATOM 882 C C . ARG A 1 112 ? 10.715 10.820 -8.887 1.00 88.44 112 ARG A C 1
ATOM 884 O O . ARG A 1 112 ? 9.612 11.206 -9.260 1.00 88.44 112 ARG A O 1
ATOM 891 N N . ALA A 1 113 ? 10.925 9.576 -8.455 1.00 91.19 113 ALA A N 1
ATOM 892 C CA . ALA A 1 113 ? 9.880 8.551 -8.403 1.00 91.19 113 ALA A CA 1
ATOM 893 C C . ALA A 1 113 ? 8.708 8.967 -7.495 1.00 91.19 113 ALA A C 1
ATOM 895 O O . ALA A 1 113 ? 7.551 8.888 -7.899 1.00 91.19 113 ALA A O 1
ATOM 896 N N . LEU A 1 114 ? 8.993 9.516 -6.308 1.00 91.69 114 LEU A N 1
ATOM 897 C CA . LEU A 1 114 ? 7.962 10.028 -5.397 1.00 91.69 114 LEU A CA 1
ATOM 898 C C . LEU A 1 114 ? 7.205 11.234 -5.963 1.00 91.69 114 LEU A C 1
ATOM 900 O O . LEU A 1 114 ? 6.036 11.429 -5.640 1.00 91.69 114 LEU A O 1
ATOM 904 N N . LYS A 1 115 ? 7.854 12.062 -6.790 1.00 92.12 115 LYS A N 1
ATOM 905 C CA . LYS A 1 115 ? 7.181 13.167 -7.485 1.00 92.12 115 LYS A CA 1
ATOM 906 C C . LYS A 1 115 ? 6.263 12.661 -8.593 1.00 92.12 115 LYS A C 1
ATOM 908 O O . LYS A 1 115 ? 5.180 13.209 -8.732 1.00 92.12 115 LYS A O 1
ATOM 913 N N . LEU A 1 116 ? 6.654 11.608 -9.312 1.00 90.56 116 LEU A N 1
ATOM 914 C CA . LEU A 1 116 ? 5.792 10.954 -10.300 1.00 90.56 116 LEU A CA 1
ATOM 915 C C . LEU A 1 116 ? 4.608 10.225 -9.654 1.00 90.56 116 LEU A C 1
ATOM 917 O O . LEU A 1 116 ? 3.534 10.228 -10.228 1.00 90.56 116 LEU A O 1
ATOM 921 N N . ALA A 1 117 ? 4.777 9.631 -8.469 1.00 90.19 117 ALA A N 1
ATOM 922 C CA . ALA A 1 117 ? 3.701 8.905 -7.783 1.00 90.19 117 ALA A CA 1
ATOM 923 C C . ALA A 1 117 ? 2.653 9.806 -7.116 1.00 90.19 117 ALA A C 1
ATOM 925 O O . ALA A 1 117 ? 1.558 9.349 -6.805 1.00 90.19 117 ALA A O 1
ATOM 926 N N . LYS A 1 118 ? 3.006 11.067 -6.846 1.00 90.81 118 LYS A N 1
ATOM 927 C CA . LYS A 1 118 ? 2.111 12.067 -6.243 1.00 90.81 118 LYS A CA 1
ATOM 928 C C . LYS A 1 118 ? 1.412 12.955 -7.267 1.00 90.81 118 LYS A C 1
ATOM 930 O O . LYS A 1 118 ? 0.476 13.650 -6.884 1.00 90.81 118 LYS A O 1
ATOM 935 N N . LYS A 1 119 ? 1.962 13.030 -8.479 1.00 83.75 119 LYS A N 1
ATOM 936 C CA . LYS A 1 119 ? 1.443 13.869 -9.556 1.00 83.75 119 LYS A CA 1
ATOM 937 C C . LYS A 1 119 ? 0.242 13.196 -10.197 1.00 83.75 119 LYS A C 1
ATOM 939 O O . LYS A 1 119 ? -0.688 13.955 -10.530 1.00 83.75 119 LYS A O 1
#

Foldseek 3Di:
DDDDDPDDDDDPDDDDDPCVVVPPPPPVPPDPPPQPPFPDDDDFAPCACDDDSHDDGDDDDTDHDDPVVCPPDDDPVNVVVVVVCCVVVPDDPLRVQLVVLVVVVDPVSVVVSVVSVVD

Secondary structure (DSSP, 8-state):
--------PPP-PPP---GGGSS--SSSSS------PPPPPPPPP-S-SSSTT-S----PPPPPPPGGGGTTPPPHHHHHHHHHHHHHH---HHHHHHHHHHHT--HHHHHHHHHHHH-